Protein AF-A0A6V7KB78-F1 (afdb_monomer_lite)

Foldseek 3Di:
DDDPQVPDDPVSVVVVVVVVVVPVDPPFDADVVPGTDDPVPVPD

Sequence (44 aa):
NHSEWYKTSMRTRKLLCVMIMRSQKPCLLTAGKFYTLNLASFGA

Structure (mmCIF, N/CA/C/O backbone):
data_AF-A0A6V7KB78-F1
#
_entry.id   AF-A0A6V7KB78-F1
#
loop_
_atom_site.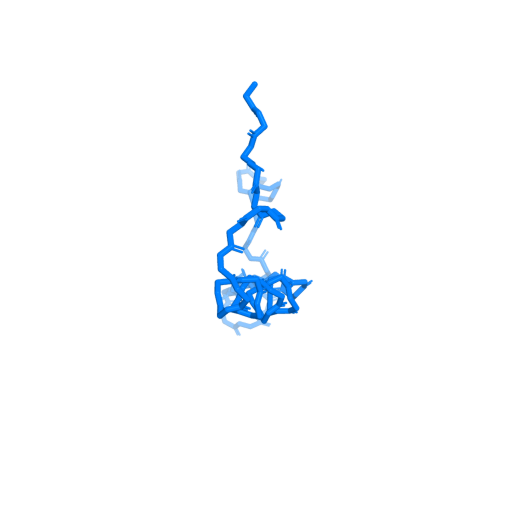group_PDB
_atom_site.id
_atom_site.type_symbol
_atom_site.label_atom_id
_atom_site.label_alt_id
_atom_site.label_comp_id
_atom_site.label_asym_id
_atom_site.label_entity_id
_atom_site.label_seq_id
_atom_site.pdbx_PDB_ins_code
_atom_site.Cartn_x
_atom_site.Cartn_y
_atom_site.Cartn_z
_atom_site.occupancy
_atom_site.B_iso_or_equiv
_atom_site.auth_seq_id
_atom_site.auth_comp_id
_atom_site.auth_asym_id
_atom_site.auth_atom_id
_atom_site.pdbx_PDB_model_num
ATOM 1 N N . ASN A 1 1 ? -3.759 15.266 -16.414 1.00 50.38 1 ASN A N 1
ATOM 2 C CA . ASN A 1 1 ? -2.642 14.662 -15.650 1.00 50.38 1 ASN A CA 1
ATOM 3 C C . ASN A 1 1 ? -2.735 13.144 -15.666 1.00 50.38 1 ASN A C 1
ATOM 5 O O . ASN A 1 1 ? -3.296 12.566 -14.748 1.00 50.38 1 ASN A O 1
ATOM 9 N N . HIS A 1 2 ? -2.220 12.492 -16.710 1.00 67.69 2 HIS A N 1
ATOM 10 C CA . HIS A 1 2 ? -2.051 11.036 -16.729 1.00 67.69 2 HIS A CA 1
ATOM 11 C C . HIS A 1 2 ? -0.577 10.725 -16.488 1.00 67.69 2 HIS A C 1
ATOM 13 O O . HIS A 1 2 ? 0.282 11.204 -17.222 1.00 67.69 2 HIS A O 1
ATOM 19 N N . SER A 1 3 ? -0.286 9.942 -15.451 1.00 78.81 3 SER A N 1
ATOM 20 C CA . SER A 1 3 ? 1.045 9.366 -15.279 1.00 78.81 3 SER A CA 1
ATOM 21 C C . SER A 1 3 ? 1.219 8.277 -16.338 1.00 78.81 3 SER A C 1
ATOM 23 O O . SER A 1 3 ? 0.489 7.284 -16.331 1.00 78.81 3 SER A O 1
ATOM 25 N N . GLU A 1 4 ? 2.144 8.464 -17.281 1.00 90.75 4 GLU A N 1
ATOM 26 C CA . GLU A 1 4 ? 2.418 7.523 -18.377 1.00 90.75 4 GLU A CA 1
ATOM 27 C C . GLU A 1 4 ? 3.243 6.317 -17.892 1.00 90.75 4 GLU A C 1
ATOM 29 O O . GLU A 1 4 ? 4.299 5.984 -18.431 1.00 90.75 4 GLU A O 1
ATOM 34 N N . TRP A 1 5 ? 2.766 5.646 -16.842 1.00 90.69 5 TRP A N 1
ATOM 35 C CA . TRP A 1 5 ? 3.452 4.542 -16.164 1.00 90.69 5 TRP A CA 1
ATOM 36 C C . TRP A 1 5 ? 3.842 3.403 -17.121 1.00 90.69 5 TRP A C 1
ATOM 38 O O . TRP A 1 5 ? 4.855 2.730 -16.919 1.00 90.69 5 TRP A O 1
ATOM 48 N N . TYR A 1 6 ? 3.079 3.221 -18.200 1.00 89.50 6 TYR A N 1
ATOM 49 C CA . TYR A 1 6 ? 3.320 2.216 -19.233 1.00 89.50 6 TYR A CA 1
ATOM 50 C C . TYR A 1 6 ? 4.566 2.511 -20.089 1.00 89.50 6 TYR A C 1
ATOM 52 O O . TYR A 1 6 ? 5.153 1.580 -20.642 1.00 89.50 6 TYR A O 1
ATOM 60 N N . LYS A 1 7 ? 5.022 3.772 -20.145 1.00 94.94 7 LYS A N 1
ATOM 61 C CA . LYS A 1 7 ? 6.270 4.181 -20.814 1.00 94.94 7 LYS A CA 1
ATOM 62 C C . LYS A 1 7 ? 7.516 4.018 -19.933 1.00 94.94 7 LYS A C 1
ATOM 64 O O . LYS A 1 7 ? 8.631 4.143 -20.428 1.00 94.94 7 LYS A O 1
ATOM 69 N N . THR A 1 8 ? 7.359 3.724 -18.640 1.00 93.88 8 THR A N 1
ATOM 70 C CA . THR A 1 8 ? 8.494 3.556 -17.711 1.00 93.88 8 THR A CA 1
ATOM 71 C C . THR A 1 8 ? 9.322 2.306 -18.032 1.00 93.88 8 THR A C 1
ATOM 73 O O . THR A 1 8 ? 8.937 1.475 -18.856 1.00 93.88 8 THR A O 1
ATOM 76 N N . SER A 1 9 ? 10.482 2.126 -17.394 1.00 96.56 9 SER A N 1
ATOM 77 C CA . SER A 1 9 ? 11.327 0.945 -17.628 1.00 96.56 9 SER A CA 1
ATOM 78 C C . SER A 1 9 ? 10.583 -0.380 -17.370 1.00 96.56 9 SER A C 1
ATOM 80 O O . SER A 1 9 ? 9.635 -0.439 -16.583 1.00 96.56 9 SER A O 1
ATOM 82 N N . MET A 1 10 ? 11.036 -1.479 -17.984 1.00 95.38 10 MET A N 1
ATOM 83 C CA . MET A 1 10 ? 10.458 -2.810 -17.728 1.00 95.38 10 MET A CA 1
ATOM 84 C C . MET A 1 10 ? 10.556 -3.218 -16.254 1.00 95.38 10 MET A C 1
ATOM 86 O O . MET A 1 10 ? 9.642 -3.844 -15.719 1.00 95.38 10 MET A O 1
ATOM 90 N N . ARG A 1 11 ? 11.641 -2.829 -15.574 1.00 96.75 11 ARG A N 1
ATOM 91 C CA . ARG A 1 11 ? 11.815 -3.054 -14.134 1.00 96.75 11 ARG A CA 1
ATOM 92 C C . ARG A 1 11 ? 10.740 -2.326 -13.329 1.00 96.75 11 ARG A C 1
ATOM 94 O O . ARG A 1 11 ? 10.122 -2.929 -12.457 1.00 96.75 11 ARG A O 1
ATOM 101 N N . THR A 1 12 ? 10.498 -1.056 -13.645 1.00 96.44 12 THR A N 1
ATOM 102 C CA . THR A 1 12 ? 9.481 -0.231 -12.981 1.00 96.44 12 THR A CA 1
ATOM 103 C C . THR A 1 12 ? 8.085 -0.804 -13.189 1.00 96.44 12 THR A C 1
ATOM 105 O O . THR A 1 12 ? 7.351 -0.968 -12.222 1.00 96.44 12 THR A O 1
ATOM 108 N N . ARG A 1 13 ? 7.738 -1.196 -14.420 1.00 95.81 13 ARG A N 1
ATOM 109 C CA . ARG A 1 13 ? 6.450 -1.841 -14.721 1.00 95.81 13 ARG A CA 1
ATOM 110 C C . ARG A 1 13 ? 6.241 -3.129 -13.926 1.00 95.81 13 ARG A C 1
ATOM 112 O O . ARG A 1 13 ? 5.186 -3.297 -13.328 1.00 95.81 13 ARG A O 1
ATOM 119 N N . LYS A 1 14 ? 7.253 -4.001 -13.841 1.00 96.19 14 LYS A N 1
ATOM 120 C CA . LYS A 1 14 ? 7.185 -5.228 -13.023 1.00 96.19 14 LYS A CA 1
ATOM 121 C C . LYS A 1 14 ? 6.948 -4.922 -11.542 1.00 96.19 14 LYS A C 1
ATOM 123 O O . LYS A 1 14 ? 6.099 -5.555 -10.919 1.00 96.19 14 LYS A O 1
ATOM 128 N N . LEU A 1 15 ? 7.663 -3.939 -10.993 1.00 97.44 15 LEU A N 1
ATOM 129 C CA . LEU A 1 15 ? 7.464 -3.488 -9.612 1.00 97.44 15 LEU A CA 1
ATOM 130 C C . LEU A 1 15 ? 6.048 -2.945 -9.396 1.00 97.44 15 LEU A C 1
ATOM 132 O O . LEU A 1 15 ? 5.400 -3.327 -8.426 1.00 97.44 15 LEU A O 1
ATOM 136 N N . LEU A 1 16 ? 5.543 -2.127 -10.322 1.00 96.12 16 LEU A N 1
ATOM 137 C CA . LEU A 1 16 ? 4.175 -1.611 -10.280 1.00 96.12 16 LEU A CA 1
ATOM 138 C C . LEU A 1 16 ? 3.140 -2.738 -10.317 1.00 96.12 16 LEU A C 1
ATOM 140 O O . LEU A 1 16 ? 2.216 -2.720 -9.513 1.00 96.12 16 LEU A O 1
ATOM 144 N N . CYS A 1 17 ? 3.306 -3.753 -11.171 1.00 95.44 17 CYS A N 1
ATOM 145 C CA . CYS A 1 17 ? 2.417 -4.918 -11.181 1.00 95.44 17 CYS A CA 1
ATOM 146 C C . CYS A 1 17 ? 2.388 -5.621 -9.817 1.00 95.44 17 CYS A C 1
ATOM 148 O O . CYS A 1 17 ? 1.313 -5.944 -9.320 1.00 95.44 17 CYS A O 1
ATOM 150 N N . VAL A 1 18 ? 3.547 -5.818 -9.178 1.00 96.44 18 VAL A N 1
ATOM 151 C CA . VAL A 1 18 ? 3.619 -6.399 -7.827 1.00 96.44 18 VAL A CA 1
ATOM 152 C C . VAL A 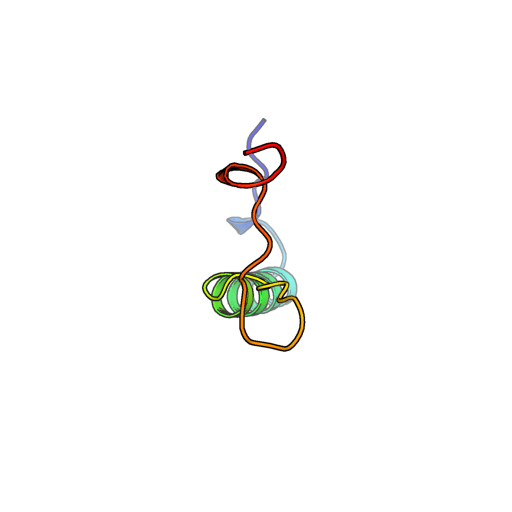1 18 ? 2.917 -5.510 -6.802 1.00 96.44 18 VAL A C 1
ATOM 154 O O . VAL A 1 18 ? 2.161 -6.020 -5.979 1.00 96.44 18 VAL A O 1
ATOM 157 N N . MET A 1 19 ? 3.124 -4.194 -6.854 1.00 95.81 19 MET A N 1
ATOM 158 C CA . MET A 1 19 ? 2.444 -3.245 -5.968 1.00 95.81 19 MET A CA 1
ATOM 159 C C . MET A 1 19 ? 0.925 -3.314 -6.138 1.00 95.81 19 MET A C 1
ATOM 161 O O . MET A 1 19 ? 0.225 -3.439 -5.138 1.00 95.81 19 MET A O 1
ATOM 165 N N . ILE A 1 20 ? 0.434 -3.326 -7.382 1.00 95.00 20 ILE A N 1
ATOM 166 C CA . ILE A 1 20 ? -0.994 -3.443 -7.707 1.00 95.00 20 ILE A CA 1
ATOM 167 C C . ILE A 1 20 ? -1.564 -4.757 -7.164 1.00 95.00 20 ILE A C 1
ATOM 169 O O . ILE A 1 20 ? -2.583 -4.742 -6.480 1.00 95.00 20 ILE A O 1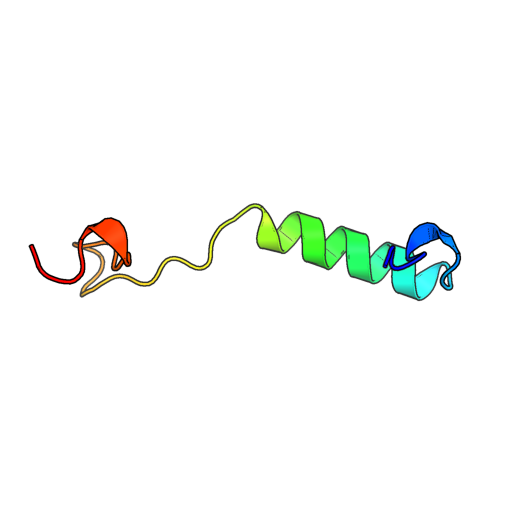
ATOM 173 N N . MET A 1 21 ? -0.900 -5.892 -7.412 1.00 95.62 21 MET A N 1
ATOM 174 C CA . MET A 1 21 ? -1.341 -7.191 -6.885 1.00 95.62 21 MET A CA 1
ATOM 175 C C . MET A 1 21 ? -1.419 -7.185 -5.353 1.00 95.62 21 MET A C 1
ATOM 177 O O . MET A 1 21 ? -2.359 -7.724 -4.777 1.00 95.62 21 MET A O 1
ATOM 181 N N . ARG A 1 22 ? -0.458 -6.549 -4.674 1.00 94.44 22 ARG A N 1
ATOM 182 C CA . ARG A 1 22 ? -0.455 -6.448 -3.208 1.00 94.44 22 ARG A CA 1
ATOM 183 C C . ARG A 1 22 ? -1.525 -5.499 -2.677 1.00 94.44 22 ARG A C 1
ATOM 185 O O . ARG A 1 22 ? -2.086 -5.784 -1.625 1.00 94.44 22 ARG A O 1
ATOM 192 N N . SER A 1 23 ? -1.819 -4.410 -3.386 1.00 93.88 23 SER A N 1
ATOM 193 C CA . SER A 1 23 ? -2.825 -3.425 -2.976 1.00 93.88 23 SER A CA 1
ATOM 194 C C . SER A 1 23 ? -4.263 -3.878 -3.215 1.00 93.88 23 SER A C 1
ATOM 196 O O . SER A 1 23 ? -5.174 -3.278 -2.658 1.00 93.88 23 SER A O 1
ATOM 198 N N . GLN A 1 24 ? -4.491 -4.924 -4.022 1.00 94.38 24 GLN A N 1
ATOM 199 C CA . GLN A 1 24 ? -5.828 -5.516 -4.179 1.00 94.38 24 GLN A CA 1
ATOM 200 C C . GLN A 1 24 ? -6.397 -6.015 -2.847 1.00 94.38 24 GLN A C 1
ATOM 202 O O . GLN A 1 24 ? -7.611 -6.018 -2.657 1.00 94.38 24 GLN A O 1
ATOM 207 N N . LYS A 1 25 ? -5.530 -6.401 -1.903 1.00 90.31 25 LYS A N 1
ATOM 208 C CA . LYS A 1 25 ? -5.927 -6.626 -0.518 1.00 90.31 25 LYS A CA 1
ATOM 209 C C . LYS A 1 25 ? -5.793 -5.305 0.249 1.00 90.31 25 LYS A C 1
ATOM 211 O O . LYS A 1 25 ? -4.670 -4.813 0.380 1.00 90.31 25 LYS A O 1
ATOM 216 N N . PRO A 1 26 ? -6.887 -4.736 0.786 1.00 85.56 26 PRO A N 1
ATOM 217 C CA . PRO A 1 26 ? -6.796 -3.510 1.564 1.00 85.56 26 PRO A CA 1
ATOM 218 C C . PRO A 1 26 ? -5.947 -3.736 2.817 1.00 85.56 26 PRO A C 1
ATOM 220 O O . PRO A 1 26 ? -5.930 -4.825 3.397 1.00 85.56 26 PRO A O 1
ATOM 223 N N . CYS A 1 27 ? -5.252 -2.695 3.264 1.00 86.25 27 CYS A N 1
ATOM 224 C CA . CYS A 1 27 ? -4.611 -2.696 4.572 1.00 86.25 27 CYS A CA 1
ATOM 225 C C . CYS A 1 27 ? -5.699 -2.529 5.641 1.00 86.25 27 CYS A C 1
ATOM 227 O O . CYS A 1 27 ? -6.095 -1.407 5.949 1.00 86.25 27 CYS A O 1
ATOM 229 N N . LEU A 1 28 ? -6.219 -3.642 6.170 1.00 88.81 28 LEU A N 1
ATOM 230 C CA . LEU A 1 28 ? -7.231 -3.606 7.226 1.00 88.81 28 LEU A CA 1
ATOM 231 C C . LEU A 1 28 ? -6.588 -3.251 8.564 1.00 88.81 28 LEU A C 1
ATOM 233 O O . LEU A 1 28 ? -5.700 -3.958 9.045 1.00 88.81 28 LEU A O 1
ATOM 237 N N . LEU A 1 29 ? -7.095 -2.194 9.187 1.00 90.50 29 LEU A N 1
ATOM 238 C CA . LEU A 1 29 ? -6.805 -1.881 10.574 1.00 90.50 29 LEU A CA 1
ATOM 239 C C . LEU A 1 29 ? -7.940 -2.435 11.436 1.00 90.50 29 LEU A C 1
ATOM 241 O O . LEU A 1 29 ? -9.107 -2.149 11.181 1.00 90.50 29 LEU A O 1
ATOM 245 N N . THR A 1 30 ? -7.616 -3.239 12.447 1.00 92.88 30 THR A N 1
ATOM 246 C CA . THR A 1 30 ? -8.626 -3.835 13.334 1.00 92.88 30 THR A CA 1
ATOM 247 C C . THR A 1 30 ? -8.350 -3.524 14.798 1.00 92.88 30 THR A C 1
ATOM 249 O O . THR A 1 30 ? -7.210 -3.673 15.236 1.00 92.88 30 THR A O 1
ATOM 252 N N . ALA A 1 31 ? -9.384 -3.208 15.578 1.00 90.50 31 ALA A N 1
ATOM 253 C CA . ALA A 1 31 ? -9.303 -3.166 17.035 1.00 90.50 31 ALA A CA 1
ATOM 254 C C . ALA A 1 31 ? -9.466 -4.588 17.593 1.00 90.50 31 ALA A C 1
ATOM 256 O O . ALA A 1 31 ? -10.506 -5.226 17.415 1.00 90.50 31 ALA A O 1
ATOM 257 N N . GLY A 1 32 ? -8.398 -5.129 18.187 1.00 91.12 32 GLY A N 1
ATOM 258 C CA . GLY A 1 32 ? -8.401 -6.458 18.813 1.00 91.12 32 GLY A CA 1
ATOM 259 C C . GLY A 1 32 ? -8.731 -7.637 17.884 1.00 91.12 32 GLY A C 1
ATOM 260 O O . GLY A 1 32 ? -8.979 -8.723 18.384 1.00 91.12 32 GLY A O 1
ATOM 261 N N . LYS A 1 33 ? -8.726 -7.445 16.553 1.00 85.81 33 LYS A N 1
ATOM 262 C CA . LYS A 1 33 ? -9.240 -8.379 15.520 1.00 85.81 33 LYS A CA 1
ATOM 263 C C . LYS A 1 33 ? -10.766 -8.571 15.494 1.00 85.81 33 LYS A C 1
ATOM 265 O O . LYS A 1 33 ? -11.246 -9.364 14.692 1.00 85.81 33 LYS A O 1
ATOM 270 N N . PHE A 1 34 ? -11.521 -7.835 16.307 1.00 88.38 34 PHE A N 1
ATOM 271 C CA . PHE A 1 34 ? -12.984 -7.945 16.376 1.00 88.38 34 PHE A CA 1
ATOM 272 C C . PHE A 1 34 ? -13.701 -6.885 15.547 1.00 88.38 34 PHE A C 1
ATOM 274 O O . PHE A 1 34 ? -14.814 -7.108 15.083 1.00 88.38 34 PHE A O 1
ATOM 281 N N . TYR A 1 35 ? -13.061 -5.734 15.348 1.00 87.75 35 TYR A N 1
ATOM 282 C CA . TYR A 1 35 ? -13.692 -4.592 14.707 1.00 87.75 35 TYR A CA 1
ATOM 283 C C . TYR A 1 35 ? -12.783 -4.001 13.641 1.00 87.75 35 TYR A C 1
ATOM 285 O O . TYR A 1 35 ? -11.654 -3.621 13.944 1.00 87.75 35 TYR A O 1
ATOM 293 N N . THR A 1 36 ? -13.263 -3.920 12.399 1.00 92.38 36 THR A N 1
ATOM 294 C CA . THR A 1 36 ? -12.523 -3.260 11.316 1.00 92.38 36 THR A CA 1
ATOM 295 C C . THR A 1 36 ? -12.715 -1.756 11.421 1.00 92.38 36 THR A C 1
ATOM 297 O O . THR A 1 36 ? -13.816 -1.245 11.217 1.00 92.38 36 THR A O 1
ATOM 300 N N . LEU A 1 37 ? -11.622 -1.051 11.700 1.00 90.12 37 LEU A N 1
ATOM 301 C CA . LEU A 1 37 ? -11.580 0.400 11.715 1.00 90.12 37 LEU A CA 1
ATOM 302 C C . LEU A 1 37 ? -11.667 0.904 10.277 1.00 90.12 37 LEU A C 1
ATOM 304 O O . LEU A 1 37 ? -10.809 0.628 9.439 1.00 90.12 37 LEU A O 1
ATOM 308 N N . ASN A 1 38 ? -12.737 1.632 9.998 1.00 88.25 38 ASN A N 1
ATOM 309 C CA . ASN A 1 38 ? -12.987 2.259 8.716 1.00 88.25 38 ASN A CA 1
ATOM 310 C C . ASN A 1 38 ? -13.585 3.651 8.960 1.00 88.25 38 ASN A C 1
ATOM 312 O O . ASN A 1 38 ? -14.206 3.888 9.996 1.00 88.25 38 ASN A O 1
ATOM 316 N N . LEU A 1 39 ? -13.389 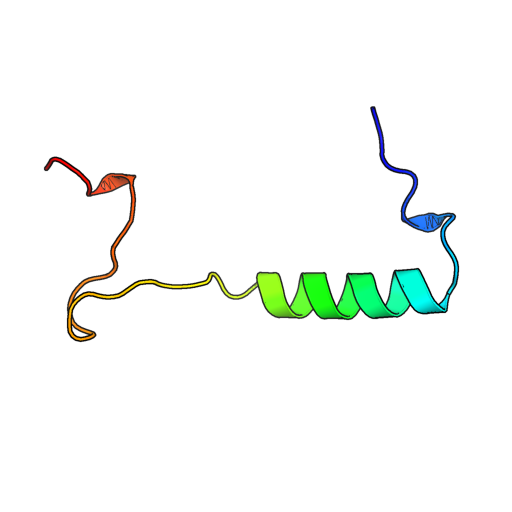4.572 8.015 1.00 88.00 39 LEU A N 1
ATOM 317 C CA . LEU A 1 39 ? 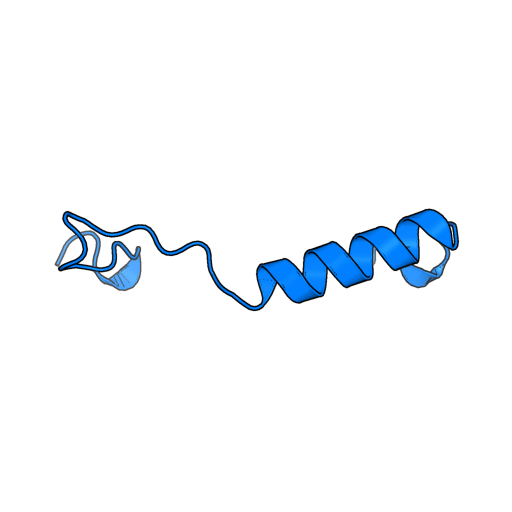-13.843 5.955 8.174 1.00 88.00 39 LEU A CA 1
ATOM 318 C C . LEU A 1 39 ? -15.373 6.078 8.152 1.00 88.00 39 LEU A C 1
ATOM 320 O O . LEU A 1 39 ? -15.913 6.978 8.781 1.00 88.00 39 LEU A O 1
ATOM 324 N N . ALA A 1 40 ? -16.075 5.165 7.475 1.00 86.75 40 ALA A N 1
ATOM 325 C CA . ALA A 1 40 ? -17.536 5.185 7.423 1.00 86.75 40 ALA A CA 1
ATOM 326 C C . ALA A 1 40 ? -18.177 4.919 8.796 1.00 86.75 40 ALA A C 1
ATOM 328 O O . ALA A 1 40 ? -19.282 5.381 9.050 1.00 86.75 40 ALA A O 1
ATOM 329 N N . SER A 1 41 ? -17.487 4.203 9.686 1.00 80.00 41 SER A N 1
ATOM 330 C CA . SER A 1 41 ? -17.928 3.953 11.063 1.00 80.00 41 SER A CA 1
ATOM 331 C C . SER A 1 41 ? -17.260 4.872 12.095 1.00 80.00 41 SER A C 1
ATOM 333 O O . SER A 1 41 ? -17.492 4.722 13.291 1.00 80.00 41 SER A O 1
ATOM 335 N N . PHE A 1 42 ? -16.415 5.811 11.665 1.00 81.12 42 PHE A N 1
ATOM 336 C CA . PHE A 1 42 ? -15.725 6.733 12.562 1.00 81.12 42 PHE A CA 1
ATOM 337 C C . PHE A 1 42 ? -16.662 7.893 12.933 1.00 81.12 42 PHE A C 1
ATOM 339 O O . PHE A 1 42 ? -16.787 8.857 12.183 1.00 81.12 42 PHE A O 1
ATOM 346 N N . GLY A 1 43 ? -17.332 7.778 14.084 1.00 73.94 43 GLY A N 1
ATOM 347 C CA . GLY A 1 43 ? -18.255 8.794 14.615 1.00 73.94 43 GLY A CA 1
ATOM 348 C C . GLY A 1 43 ? -19.727 8.376 14.688 1.00 73.94 43 GLY A C 1
ATOM 349 O O . GLY A 1 43 ? -20.563 9.228 14.985 1.00 73.94 43 GLY A O 1
ATOM 350 N N . ALA A 1 44 ? -20.035 7.106 14.402 1.00 58.72 44 ALA A N 1
ATOM 351 C CA . ALA A 1 44 ? -21.314 6.496 14.771 1.00 58.72 44 ALA A CA 1
ATOM 352 C C . ALA A 1 44 ? -21.391 6.223 16.282 1.00 58.72 44 ALA A C 1
ATOM 354 O O . ALA A 1 44 ? -20.316 6.006 16.893 1.00 58.72 44 ALA A O 1
#

Radius of gyration: 16.58 Å; chains: 1; bounding box: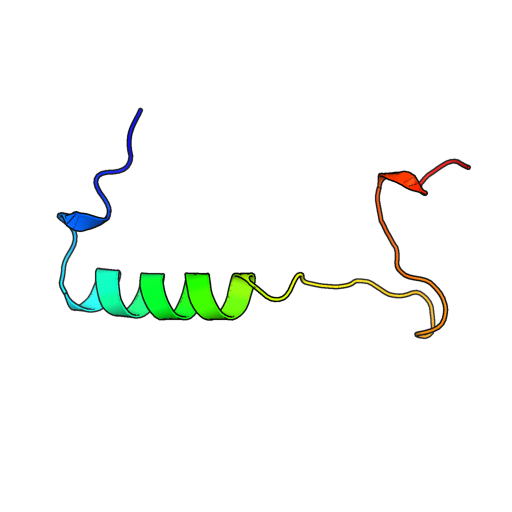 33×23×40 Å

Organism: NCBI:txid1563983

pLDDT: mean 88.76, std 9.79, range [50.38, 97.44]

Secondary structure (DSSP, 8-state):
----GGGS-HHHHHHHHHHHHHHTS---EEETTTEEE-GGGTT-

InterPro domains:
  IPR004117 Olfactory receptor, insect [PF02949] (2-42)